Protein AF-A0A428NHK9-F1 (afdb_monomer_lite)

Organism: NCBI:txid1325734

Radius of gyration: 35.66 Å; chains: 1; bounding box: 85×85×44 Å

InterPro domains:
  IPR036869 Chaperone J-domain superfamily [G3DSA:1.10.287.110] (62-149)
  IPR036869 Chaperone J-domain superfamily [SSF46565] (98-146)

Sequence (149 aa):
MPTTPANSQVTSKNTADANSEVSQRPGGLATPEATPAVEDGRIAADKERAAAAMRQLLETSSSKSAETKGQVTDAVDSNANDEIDVEIKRIMHCFDSSYAEILGVNPNSPEKEVVAAWRHLGCMLHPKFVKYPNVEAAFKKLRTAARKM

pLDDT: mean 70.55, std 22.93, range [36.06, 97.31]

Secondary structure (DSSP, 8-state):
---------------------------------------SSHHHHHHHHHHHHHHHHHHHHTTS--------TTTTHHHHHHHHHHHHHHHHHS-TT-HHHHHTS-TT--HHHHHHHHHHHHHHT-TTT---TTHHHHHHHHHHHTTT-

Structure (mmCIF, N/CA/C/O backbone):
data_AF-A0A428NHK9-F1
#
_entry.id   AF-A0A428NHK9-F1
#
loop_
_atom_site.group_PDB
_atom_site.id
_atom_site.type_symbol
_atom_site.label_atom_id
_atom_site.label_alt_id
_atom_site.label_comp_id
_atom_site.label_asym_id
_atom_site.label_entity_id
_atom_site.label_seq_id
_atom_site.pdbx_PDB_ins_code
_atom_site.Cartn_x
_atom_site.Cartn_y
_atom_site.Cartn_z
_atom_site.occupancy
_atom_site.B_iso_or_equiv
_atom_site.auth_seq_id
_atom_site.auth_comp_id
_atom_site.auth_asym_id
_atom_site.auth_atom_id
_atom_site.pdbx_PDB_model_num
ATOM 1 N N . MET A 1 1 ? -24.655 -46.102 -24.125 1.00 43.69 1 MET A N 1
ATOM 2 C CA . MET A 1 1 ? -23.913 -47.379 -24.175 1.00 43.69 1 MET A CA 1
ATOM 3 C C . MET A 1 1 ? -22.535 -47.134 -23.564 1.00 43.69 1 MET A C 1
ATOM 5 O O . MET A 1 1 ? -21.736 -46.480 -24.222 1.00 43.69 1 MET A O 1
ATOM 9 N N . PRO A 1 2 ? -22.287 -47.504 -22.295 1.00 46.34 2 PRO A N 1
ATOM 10 C CA . PRO A 1 2 ? -20.982 -47.364 -21.654 1.00 46.34 2 PRO A CA 1
ATOM 11 C C . PRO A 1 2 ? -20.189 -48.678 -21.730 1.00 46.34 2 PRO A C 1
ATOM 13 O O . PRO A 1 2 ? -20.731 -49.741 -21.441 1.00 46.34 2 PRO A O 1
ATOM 16 N N . THR A 1 3 ? -18.899 -48.601 -22.048 1.00 48.91 3 THR A N 1
ATOM 17 C CA . THR A 1 3 ? -17.943 -49.698 -21.832 1.00 48.91 3 THR A CA 1
ATOM 18 C C . THR A 1 3 ? -16.627 -49.124 -21.327 1.00 48.91 3 THR A C 1
ATOM 20 O O . THR A 1 3 ? -15.849 -48.551 -22.086 1.00 48.91 3 THR A O 1
ATOM 23 N N . THR A 1 4 ? -16.399 -49.278 -20.024 1.00 47.69 4 THR A N 1
ATOM 24 C CA . THR A 1 4 ? -15.065 -49.431 -19.422 1.00 47.69 4 THR A CA 1
ATOM 25 C C . THR A 1 4 ? -14.522 -50.816 -19.811 1.00 47.69 4 THR A C 1
ATOM 27 O O . THR A 1 4 ? -15.318 -51.722 -20.072 1.00 47.69 4 THR A O 1
ATOM 30 N N . PRO A 1 5 ? -13.195 -51.018 -19.830 1.00 50.69 5 PRO A N 1
ATOM 31 C CA . PRO A 1 5 ? -12.609 -51.735 -18.696 1.00 50.69 5 PRO A CA 1
ATOM 32 C C . PRO A 1 5 ? -11.230 -51.214 -18.254 1.00 50.69 5 PRO A C 1
ATOM 34 O O . PRO A 1 5 ? -10.460 -50.639 -19.019 1.00 50.69 5 PRO A O 1
ATOM 37 N N . ALA A 1 6 ? -10.956 -51.449 -16.971 1.00 46.00 6 ALA A N 1
ATOM 38 C CA . ALA A 1 6 ? -9.671 -51.319 -16.299 1.00 46.00 6 ALA A CA 1
ATOM 39 C C . ALA A 1 6 ? -8.720 -52.467 -16.676 1.00 46.00 6 ALA A C 1
ATOM 41 O O . ALA A 1 6 ? -9.201 -53.554 -16.985 1.00 46.00 6 ALA A O 1
ATOM 42 N N . ASN A 1 7 ? -7.403 -52.282 -16.521 1.00 43.28 7 ASN A N 1
ATOM 43 C CA . ASN A 1 7 ? -6.567 -53.321 -15.911 1.00 43.28 7 ASN A CA 1
ATOM 44 C C . ASN A 1 7 ? -5.214 -52.771 -15.430 1.00 43.28 7 ASN A C 1
ATOM 46 O O . ASN A 1 7 ? -4.458 -52.171 -16.192 1.00 43.28 7 ASN A O 1
ATOM 50 N N . SER A 1 8 ? -4.927 -53.031 -14.161 1.00 49.47 8 SER A N 1
ATOM 51 C CA . SER A 1 8 ? -3.676 -52.769 -13.456 1.00 49.47 8 SER A CA 1
ATOM 52 C C . SER A 1 8 ? -2.780 -54.005 -13.532 1.00 49.47 8 SER A C 1
ATOM 54 O O . SER A 1 8 ? -3.281 -55.101 -13.306 1.00 49.47 8 SER A O 1
ATOM 56 N N . GLN A 1 9 ? -1.463 -53.859 -13.712 1.00 42.56 9 GLN A N 1
ATOM 57 C CA . GLN A 1 9 ? -0.509 -54.886 -13.271 1.00 42.56 9 GLN A CA 1
ATOM 58 C C . GLN A 1 9 ? 0.775 -54.273 -12.700 1.00 42.56 9 GLN A C 1
ATOM 60 O O . GLN A 1 9 ? 1.506 -53.540 -13.359 1.00 42.56 9 GLN A O 1
ATOM 65 N N . VAL A 1 10 ? 1.010 -54.626 -11.437 1.00 44.16 10 VAL A N 1
ATOM 66 C CA . VAL A 1 10 ? 2.263 -54.569 -10.681 1.00 44.16 10 VAL A CA 1
ATOM 67 C C . VAL A 1 10 ? 3.010 -55.874 -10.950 1.00 44.16 10 VAL A C 1
ATOM 69 O O . VAL A 1 10 ? 2.363 -56.912 -10.908 1.00 44.16 10 VAL A O 1
ATOM 72 N N . THR A 1 11 ? 4.339 -55.855 -11.102 1.00 40.56 11 THR A N 1
ATOM 73 C CA . THR A 1 11 ? 5.193 -56.912 -10.518 1.00 40.56 11 THR A CA 1
ATOM 74 C C . THR A 1 11 ? 6.658 -56.491 -10.450 1.00 40.56 11 THR A C 1
ATOM 76 O O . THR A 1 11 ? 7.317 -56.275 -11.464 1.00 40.56 11 THR A O 1
ATOM 79 N N . SER A 1 12 ? 7.152 -56.422 -9.216 1.00 44.28 12 SER A N 1
ATOM 80 C CA . SER A 1 12 ? 8.556 -56.379 -8.814 1.00 44.28 12 SER A CA 1
ATOM 81 C C . SER A 1 12 ? 9.271 -57.693 -9.142 1.00 44.28 12 SER A C 1
ATOM 83 O O . SER A 1 12 ? 8.667 -58.762 -9.039 1.00 44.28 12 SER A O 1
ATOM 85 N N . LYS A 1 13 ? 10.579 -57.648 -9.422 1.00 42.81 13 LYS A N 1
ATOM 86 C CA . LYS A 1 13 ? 11.435 -58.842 -9.368 1.00 42.81 13 LYS A CA 1
ATOM 87 C C . LYS A 1 13 ? 12.815 -58.500 -8.797 1.00 42.81 13 LYS A C 1
ATOM 89 O O . LYS A 1 13 ? 13.697 -58.038 -9.509 1.00 42.81 13 LYS A O 1
ATOM 94 N N . ASN A 1 14 ? 12.964 -58.733 -7.492 1.00 44.19 14 ASN A N 1
ATOM 95 C CA . ASN A 1 14 ? 14.251 -58.973 -6.842 1.00 44.19 14 ASN A CA 1
ATOM 96 C C . ASN A 1 14 ? 14.630 -60.439 -7.070 1.00 44.19 14 ASN A C 1
ATOM 98 O O . ASN A 1 14 ? 13.798 -61.326 -6.873 1.00 44.19 14 ASN A O 1
ATOM 102 N N . THR A 1 15 ? 15.885 -60.711 -7.414 1.00 41.66 15 THR A N 1
ATOM 103 C CA . THR A 1 15 ? 16.496 -62.028 -7.196 1.00 41.66 15 THR A CA 1
ATOM 104 C C . THR A 1 15 ? 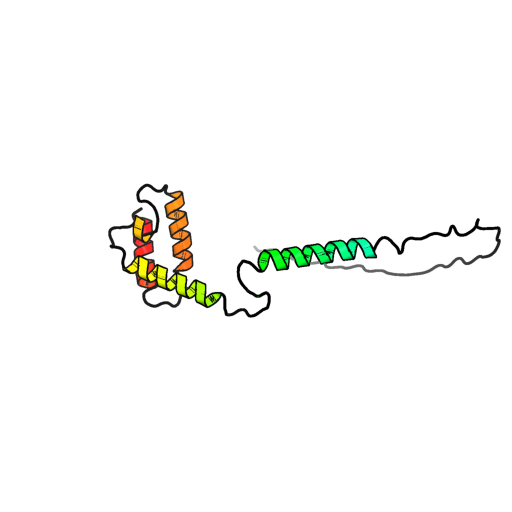17.983 -61.820 -6.926 1.00 41.66 15 THR A C 1
ATOM 106 O O . THR A 1 15 ? 18.727 -61.392 -7.803 1.00 41.66 15 THR A O 1
ATOM 109 N N . ALA A 1 16 ? 18.374 -62.071 -5.680 1.00 44.66 16 ALA A N 1
ATOM 110 C CA . ALA A 1 16 ? 19.738 -62.379 -5.285 1.00 44.66 16 ALA A CA 1
ATOM 111 C C . ALA A 1 16 ? 19.902 -63.900 -5.362 1.00 44.66 16 ALA A C 1
ATOM 113 O O . ALA A 1 16 ? 18.974 -64.599 -4.965 1.00 44.66 16 ALA A O 1
ATOM 114 N N . ASP A 1 17 ? 21.052 -64.391 -5.822 1.00 40.28 17 ASP A N 1
ATOM 115 C CA . ASP A 1 17 ? 21.621 -65.641 -5.314 1.00 40.28 17 ASP A CA 1
ATOM 116 C C . ASP A 1 17 ? 23.119 -65.737 -5.626 1.00 40.28 17 ASP A C 1
ATOM 118 O O . ASP A 1 17 ? 23.634 -65.093 -6.542 1.00 40.28 17 ASP A O 1
ATOM 122 N N . ALA A 1 18 ? 23.809 -66.485 -4.776 1.00 42.62 18 ALA A N 1
ATOM 123 C CA . ALA A 1 18 ? 25.243 -66.450 -4.553 1.00 42.62 18 ALA A CA 1
ATOM 124 C C . ALA A 1 18 ? 25.997 -67.647 -5.164 1.00 42.62 18 ALA A C 1
ATOM 126 O O . ALA A 1 18 ? 25.419 -68.681 -5.480 1.00 42.62 18 ALA A O 1
ATOM 127 N N . ASN A 1 19 ? 27.329 -67.504 -5.136 1.00 36.06 19 ASN A N 1
ATOM 128 C CA . ASN A 1 19 ? 28.343 -68.549 -4.932 1.00 36.06 19 ASN A CA 1
ATOM 129 C C . ASN A 1 19 ? 28.937 -69.268 -6.161 1.00 36.06 19 ASN A C 1
ATOM 131 O O . ASN A 1 19 ? 28.254 -70.009 -6.861 1.00 36.06 19 ASN A O 1
ATOM 135 N N . SER A 1 20 ? 30.261 -69.139 -6.330 1.00 37.88 20 SER A N 1
ATOM 136 C CA . SER A 1 20 ? 31.192 -70.281 -6.431 1.00 37.88 20 SER A CA 1
ATOM 137 C C . SER A 1 20 ? 32.647 -69.812 -6.271 1.00 37.88 20 SER A C 1
ATOM 139 O O . SER A 1 20 ? 33.206 -69.149 -7.143 1.00 37.88 20 SER A O 1
ATOM 141 N N . GLU A 1 21 ? 33.241 -70.170 -5.131 1.00 41.16 21 GLU A N 1
ATOM 142 C CA . GLU A 1 21 ? 34.681 -70.194 -4.844 1.00 41.16 21 GLU A CA 1
ATOM 143 C C . GLU A 1 21 ? 35.478 -71.017 -5.873 1.00 41.16 21 GLU A C 1
ATOM 145 O O . GLU A 1 21 ? 35.110 -72.145 -6.194 1.00 41.16 21 GLU A O 1
ATOM 150 N N . VAL A 1 22 ? 36.654 -70.518 -6.272 1.00 38.00 22 VAL A N 1
ATOM 151 C CA . VAL A 1 22 ? 37.801 -71.363 -6.643 1.00 38.00 22 VAL A CA 1
ATOM 152 C C . VAL A 1 22 ? 39.025 -70.873 -5.871 1.00 38.00 22 VAL A C 1
ATOM 154 O O . VAL A 1 22 ? 39.522 -69.763 -6.051 1.00 38.00 22 VAL A O 1
ATOM 157 N N . SER A 1 23 ? 39.466 -71.735 -4.961 1.00 48.28 23 SER A N 1
ATOM 158 C CA . SER A 1 23 ? 40.655 -71.623 -4.127 1.00 48.28 23 SER A CA 1
ATOM 159 C C . SER A 1 23 ? 41.785 -72.419 -4.765 1.00 48.28 23 SER A C 1
ATOM 161 O O . SER A 1 23 ? 41.646 -73.633 -4.871 1.00 48.28 23 SER A O 1
ATOM 163 N N . GLN A 1 24 ? 42.899 -71.773 -5.130 1.00 47.41 24 GLN A N 1
ATOM 164 C CA . GLN A 1 24 ? 44.231 -72.396 -5.196 1.00 47.41 24 GLN A CA 1
ATOM 165 C C . GLN A 1 24 ? 45.325 -71.339 -4.921 1.00 47.41 24 GLN A C 1
ATOM 167 O O . GLN A 1 24 ? 45.570 -70.441 -5.720 1.00 47.41 24 GLN A O 1
ATOM 172 N N . ARG A 1 25 ? 45.995 -71.451 -3.768 1.00 49.50 25 ARG A N 1
ATOM 173 C CA . ARG A 1 25 ? 47.387 -70.990 -3.528 1.00 49.50 25 ARG A CA 1
ATOM 174 C C . ARG A 1 25 ? 48.297 -72.245 -3.606 1.00 49.50 25 ARG A C 1
ATOM 176 O O . ARG A 1 25 ? 47.716 -73.331 -3.616 1.00 49.50 25 ARG A O 1
ATOM 183 N N . PRO A 1 26 ? 49.650 -72.214 -3.532 1.00 52.53 26 PRO A N 1
ATOM 184 C CA . PRO A 1 26 ? 50.617 -71.106 -3.472 1.00 52.53 26 PRO A CA 1
ATOM 185 C C . PRO A 1 26 ? 51.821 -71.273 -4.446 1.00 52.53 26 PRO A C 1
ATOM 187 O O . PRO A 1 26 ? 52.158 -72.372 -4.873 1.00 52.53 26 PRO A O 1
ATOM 190 N N . GLY A 1 27 ? 52.550 -70.195 -4.739 1.00 44.72 27 GLY A N 1
ATOM 191 C CA . GLY A 1 27 ? 53.828 -70.258 -5.463 1.00 44.72 27 GLY A CA 1
ATOM 192 C C . GLY A 1 27 ? 54.475 -68.880 -5.519 1.00 44.72 27 GLY A C 1
ATOM 193 O O . GLY A 1 27 ? 54.127 -68.071 -6.369 1.00 44.72 27 GLY A O 1
ATOM 194 N N . GLY A 1 28 ? 55.323 -68.569 -4.537 1.00 50.38 28 GLY A N 1
ATOM 195 C CA . GLY A 1 28 ? 55.909 -67.240 -4.360 1.00 50.38 28 GLY A CA 1
ATOM 196 C C . GLY A 1 28 ? 57.157 -66.988 -5.204 1.00 50.38 28 GLY A C 1
ATOM 197 O O . GLY A 1 28 ? 57.903 -67.917 -5.489 1.00 50.38 28 GLY A O 1
ATOM 198 N N . LEU A 1 29 ? 57.410 -65.710 -5.506 1.00 48.34 29 LEU A N 1
ATOM 199 C CA . LEU A 1 29 ? 58.745 -65.104 -5.542 1.00 48.34 29 LEU A CA 1
ATOM 200 C C . LEU A 1 29 ? 58.637 -63.566 -5.503 1.00 48.34 29 LEU A C 1
ATOM 202 O O . LEU A 1 29 ? 58.000 -62.951 -6.349 1.00 48.34 29 LEU A O 1
ATOM 206 N N . ALA A 1 30 ? 59.247 -63.014 -4.448 1.00 50.66 30 ALA A N 1
ATOM 207 C CA . ALA A 1 30 ? 59.711 -61.647 -4.194 1.00 50.66 30 ALA A CA 1
ATOM 208 C C . ALA A 1 30 ? 58.930 -60.466 -4.807 1.00 50.66 30 ALA A C 1
ATOM 210 O O . ALA A 1 30 ? 59.254 -59.964 -5.880 1.00 50.66 30 ALA A O 1
ATOM 211 N N . THR A 1 31 ? 57.995 -59.911 -4.031 1.00 55.81 31 THR A N 1
ATOM 212 C CA . THR A 1 31 ? 57.685 -58.476 -4.108 1.00 55.81 31 THR A CA 1
ATOM 213 C C . THR A 1 31 ? 58.970 -57.679 -3.855 1.00 55.81 31 THR A C 1
ATOM 215 O O . THR A 1 31 ? 59.572 -57.886 -2.795 1.00 55.81 31 THR A O 1
ATOM 218 N N . PRO A 1 32 ? 59.409 -56.781 -4.756 1.00 52.88 32 PRO A N 1
ATOM 219 C CA . PRO A 1 32 ? 60.399 -55.791 -4.376 1.00 52.88 32 PRO A CA 1
ATOM 220 C C . PRO A 1 32 ? 59.822 -54.933 -3.243 1.00 52.88 32 PRO A C 1
ATOM 222 O O . PRO A 1 32 ? 58.692 -54.454 -3.311 1.00 52.88 32 PRO A O 1
ATOM 225 N N . GLU A 1 33 ? 60.614 -54.885 -2.180 1.00 50.47 33 GLU A N 1
ATOM 226 C CA . GLU A 1 33 ? 60.650 -53.989 -1.027 1.00 50.47 33 GLU A CA 1
ATOM 227 C C . GLU A 1 33 ? 59.590 -52.873 -0.961 1.00 50.47 33 GLU A C 1
ATOM 229 O O . GLU A 1 33 ? 59.473 -52.021 -1.843 1.00 50.47 33 GLU A O 1
ATOM 234 N N . ALA A 1 34 ? 58.851 -52.852 0.152 1.00 56.00 34 ALA A N 1
ATOM 235 C CA . ALA A 1 34 ? 57.958 -51.766 0.522 1.00 56.00 34 ALA A CA 1
ATOM 236 C C . ALA A 1 34 ? 58.723 -50.436 0.536 1.00 56.00 34 ALA A C 1
ATOM 238 O O . ALA A 1 34 ? 59.621 -50.244 1.351 1.00 56.00 34 ALA A O 1
ATOM 239 N N . THR A 1 35 ? 58.352 -49.516 -0.352 1.00 58.94 35 THR A N 1
ATOM 240 C CA . THR A 1 35 ? 58.907 -48.162 -0.372 1.00 58.94 35 THR A CA 1
ATOM 241 C C . THR A 1 35 ? 58.451 -47.408 0.885 1.00 58.94 35 THR A C 1
ATOM 243 O O . THR A 1 35 ? 57.244 -47.229 1.071 1.00 58.94 35 THR A O 1
ATOM 246 N N . PRO A 1 36 ? 59.365 -46.954 1.761 1.00 58.00 36 PRO A N 1
ATOM 247 C CA . PRO A 1 36 ? 59.018 -46.106 2.890 1.00 58.00 36 PRO A CA 1
ATOM 248 C C . PRO A 1 36 ? 59.066 -44.631 2.465 1.00 58.00 36 PRO A C 1
ATOM 250 O O . PRO A 1 36 ? 60.070 -44.216 1.893 1.00 58.00 36 PRO A O 1
ATOM 253 N N . ALA A 1 37 ? 58.028 -43.838 2.774 1.00 48.75 37 ALA A N 1
ATOM 254 C CA . ALA A 1 37 ? 58.170 -42.504 3.388 1.00 48.75 37 ALA A CA 1
ATOM 255 C C . ALA A 1 37 ? 56.875 -41.661 3.398 1.00 48.75 37 ALA A C 1
ATOM 257 O O . ALA A 1 37 ? 56.347 -41.294 2.358 1.00 48.75 37 ALA A O 1
ATOM 258 N N . VAL A 1 38 ? 56.499 -41.265 4.622 1.00 58.38 38 VAL A N 1
ATOM 259 C CA . VAL A 1 38 ? 56.168 -39.890 5.051 1.00 58.38 38 VAL A CA 1
ATOM 260 C C . VAL A 1 38 ? 55.001 -39.182 4.360 1.00 58.38 38 VAL A C 1
ATOM 262 O O . VAL A 1 38 ? 55.198 -38.473 3.383 1.00 58.38 38 VAL A O 1
ATOM 265 N N . GLU A 1 39 ? 53.821 -39.185 4.992 1.00 51.88 39 GLU A N 1
ATOM 266 C CA . GLU A 1 39 ? 52.803 -38.173 4.668 1.00 51.88 39 GLU A CA 1
ATOM 267 C C . GLU A 1 39 ? 51.920 -37.725 5.855 1.00 51.88 39 GLU A C 1
ATOM 269 O O . GLU A 1 39 ? 50.778 -37.327 5.670 1.00 51.88 39 GLU A O 1
ATOM 274 N N . ASP A 1 40 ? 52.454 -37.708 7.083 1.00 54.66 40 ASP A N 1
ATOM 275 C CA . ASP A 1 40 ? 51.749 -37.170 8.274 1.00 54.66 40 ASP A CA 1
ATOM 276 C C . ASP A 1 40 ? 52.138 -35.710 8.618 1.00 54.66 40 ASP A C 1
ATOM 278 O O . ASP A 1 40 ? 51.731 -35.148 9.629 1.00 54.66 40 ASP A O 1
ATOM 282 N N . GLY A 1 41 ? 52.949 -35.051 7.780 1.00 53.91 41 GLY A N 1
ATOM 283 C CA . GLY A 1 41 ? 53.459 -33.696 8.051 1.00 53.91 41 GLY A CA 1
ATOM 284 C C . GLY A 1 41 ? 52.626 -32.545 7.472 1.00 53.91 41 GLY A C 1
ATOM 285 O O . GLY A 1 41 ? 52.744 -31.409 7.926 1.00 53.91 41 GLY A O 1
ATOM 286 N N . ARG A 1 42 ? 51.784 -32.796 6.458 1.00 45.12 42 ARG A N 1
ATOM 287 C CA . ARG A 1 42 ? 51.093 -31.718 5.712 1.00 45.12 42 ARG A CA 1
ATOM 288 C C . ARG A 1 42 ? 49.755 -31.291 6.324 1.00 45.12 42 ARG A C 1
ATOM 290 O O . ARG A 1 42 ? 49.284 -30.198 6.034 1.00 45.12 42 ARG A O 1
ATOM 297 N N . ILE A 1 43 ? 49.162 -32.115 7.188 1.00 52.06 43 ILE A N 1
ATOM 298 C CA . ILE A 1 43 ? 47.801 -31.909 7.714 1.00 52.06 43 ILE A CA 1
ATOM 299 C C . ILE A 1 43 ? 47.784 -30.892 8.875 1.00 52.06 43 ILE A C 1
ATOM 301 O O . ILE A 1 43 ? 46.801 -30.175 9.063 1.00 52.06 43 ILE A O 1
ATOM 305 N N . ALA A 1 44 ? 48.880 -30.769 9.634 1.00 53.41 44 ALA A N 1
ATOM 306 C CA . ALA A 1 44 ? 48.952 -29.870 10.789 1.00 53.41 44 ALA A CA 1
ATOM 307 C C . ALA A 1 44 ? 49.074 -28.382 10.401 1.00 53.41 44 ALA A C 1
ATOM 309 O O . ALA A 1 44 ? 48.400 -27.537 10.989 1.00 53.41 44 ALA A O 1
ATOM 310 N N . ALA A 1 45 ? 49.876 -28.063 9.379 1.00 50.19 45 ALA A N 1
ATOM 311 C CA . ALA A 1 45 ? 50.149 -26.677 8.987 1.00 50.19 45 ALA A CA 1
ATOM 312 C C . ALA A 1 45 ? 48.933 -25.969 8.352 1.00 50.19 45 ALA A C 1
ATOM 314 O O . ALA A 1 45 ? 48.751 -24.764 8.530 1.00 50.19 45 ALA A O 1
ATOM 315 N N . ASP A 1 46 ? 48.069 -26.701 7.642 1.00 54.97 46 ASP A N 1
ATOM 316 C CA . ASP A 1 46 ? 46.870 -26.118 7.020 1.00 54.97 46 ASP A CA 1
ATOM 317 C C . ASP A 1 46 ? 45.743 -25.880 8.045 1.00 54.97 46 ASP A C 1
ATOM 319 O O . ASP A 1 46 ? 45.042 -24.865 8.002 1.00 54.97 46 ASP A O 1
ATOM 323 N N . LYS A 1 47 ? 45.651 -26.746 9.066 1.00 57.25 47 LYS A N 1
ATOM 324 C CA . LYS A 1 47 ? 44.737 -26.563 10.203 1.00 57.25 47 LYS A CA 1
ATOM 325 C C . LYS A 1 47 ? 45.071 -25.307 11.014 1.00 57.25 47 LYS A C 1
ATOM 327 O O . LYS A 1 47 ? 44.162 -24.608 11.463 1.00 57.25 47 LYS A O 1
ATOM 332 N N . GLU A 1 48 ? 46.356 -24.993 11.174 1.00 58.44 48 GLU A N 1
ATOM 333 C CA . GLU A 1 48 ? 46.795 -23.774 11.861 1.00 58.44 48 GLU A CA 1
ATOM 334 C C . GLU A 1 48 ? 46.442 -22.507 11.064 1.00 58.44 48 GLU A C 1
ATOM 336 O O . GLU A 1 48 ? 45.944 -21.530 11.633 1.00 58.44 48 GLU A O 1
ATOM 341 N N . ARG A 1 49 ? 46.575 -22.545 9.730 1.00 57.41 49 ARG A N 1
ATOM 342 C CA . ARG A 1 49 ? 46.172 -21.430 8.856 1.00 57.41 49 ARG A CA 1
ATOM 343 C C . ARG A 1 49 ? 44.665 -21.150 8.924 1.00 57.41 49 ARG A C 1
ATOM 345 O O . ARG A 1 49 ? 44.269 -19.985 8.983 1.00 57.41 49 ARG A O 1
ATOM 352 N N . ALA A 1 50 ? 43.824 -22.184 8.973 1.00 59.38 50 ALA A N 1
ATOM 353 C CA . ALA A 1 50 ? 42.374 -22.019 9.110 1.00 59.38 50 ALA A CA 1
ATOM 354 C C . ALA A 1 50 ? 41.966 -21.421 10.474 1.00 59.38 50 ALA A C 1
ATOM 356 O O . ALA A 1 50 ? 41.060 -20.586 10.544 1.00 59.38 50 ALA A O 1
ATOM 357 N N . ALA A 1 51 ? 42.662 -21.784 11.558 1.00 58.78 51 ALA A N 1
ATOM 358 C CA . ALA A 1 51 ? 42.387 -21.251 12.895 1.00 58.78 51 ALA A CA 1
ATOM 359 C C . ALA A 1 51 ? 42.735 -19.754 13.027 1.00 58.78 51 ALA A C 1
ATOM 361 O O . ALA A 1 51 ? 41.995 -18.998 13.664 1.00 58.78 51 ALA A O 1
ATOM 362 N N . ALA A 1 52 ? 43.821 -19.298 12.392 1.00 57.47 52 ALA A N 1
ATOM 363 C CA . ALA A 1 52 ? 44.207 -17.885 12.389 1.00 57.47 52 ALA A CA 1
ATOM 364 C C . ALA A 1 52 ? 43.216 -17.001 11.606 1.00 57.47 52 ALA A C 1
ATOM 366 O O . ALA A 1 52 ? 42.902 -15.890 12.042 1.00 57.47 52 ALA A O 1
ATOM 367 N N . ALA A 1 53 ? 42.654 -17.508 10.502 1.00 58.38 53 ALA A N 1
ATOM 368 C CA . ALA A 1 53 ? 41.641 -16.792 9.725 1.00 58.38 53 ALA A CA 1
ATOM 369 C C . ALA A 1 53 ? 40.332 -16.578 10.514 1.00 58.38 53 ALA A C 1
ATOM 371 O O . ALA A 1 53 ? 39.752 -15.493 10.462 1.00 58.38 53 ALA A O 1
ATOM 372 N N . MET A 1 54 ? 39.892 -17.562 11.313 1.00 59.59 54 MET A N 1
ATOM 373 C CA . MET A 1 54 ? 38.707 -17.390 12.171 1.00 59.59 54 MET A CA 1
ATOM 374 C C . MET A 1 54 ? 38.927 -16.356 13.282 1.00 59.59 54 MET A C 1
ATOM 376 O O . MET A 1 54 ? 37.998 -15.624 13.622 1.00 59.59 54 MET A O 1
ATOM 380 N N . ARG A 1 55 ? 40.147 -16.246 13.825 1.00 60.94 55 ARG A N 1
ATOM 381 C CA . ARG A 1 55 ? 40.471 -15.216 14.826 1.00 60.94 55 ARG A CA 1
ATOM 382 C C . ARG A 1 55 ? 40.478 -13.809 14.235 1.00 60.94 55 ARG A C 1
ATOM 384 O O . ARG A 1 55 ? 39.925 -12.911 14.856 1.00 60.94 55 ARG A O 1
ATOM 391 N N . GLN A 1 56 ? 41.010 -13.619 13.025 1.00 59.97 56 GLN A N 1
ATOM 392 C CA . GLN A 1 56 ? 40.943 -12.312 12.361 1.00 59.97 56 GLN A CA 1
ATOM 393 C C . GLN A 1 56 ? 39.510 -11.897 12.015 1.00 59.97 56 GLN A C 1
ATOM 395 O O . GLN A 1 56 ? 39.192 -10.715 12.120 1.00 59.97 56 GLN A O 1
ATOM 400 N N . LEU A 1 57 ? 38.621 -12.838 11.674 1.00 55.66 57 LEU A N 1
ATOM 401 C CA . LEU A 1 57 ? 37.199 -12.533 11.485 1.00 55.66 57 LEU A CA 1
ATOM 402 C C . LEU A 1 57 ? 36.535 -12.102 12.803 1.00 55.66 57 LEU A C 1
ATOM 404 O O . LEU A 1 57 ? 35.721 -11.183 12.809 1.00 55.66 57 LEU A O 1
ATOM 408 N N . LEU A 1 58 ? 36.914 -12.717 13.927 1.00 53.88 58 LEU A N 1
ATOM 409 C CA . LEU A 1 58 ? 36.398 -12.350 15.246 1.00 53.88 58 LEU A CA 1
ATOM 410 C C . LEU A 1 58 ? 36.931 -10.984 15.714 1.00 53.88 58 LEU A C 1
ATOM 412 O O . LEU A 1 58 ? 36.173 -10.191 16.260 1.00 53.88 58 LEU A O 1
ATOM 416 N N . GLU A 1 59 ? 38.197 -10.666 15.437 1.00 53.53 59 GLU A N 1
ATOM 417 C CA . GLU A 1 59 ? 38.830 -9.410 15.865 1.00 53.53 59 GLU A CA 1
ATOM 418 C C . GLU A 1 59 ? 38.448 -8.214 14.975 1.00 53.53 59 GLU A C 1
ATOM 420 O O . GLU A 1 59 ? 38.222 -7.117 15.480 1.00 53.53 59 GLU A O 1
ATOM 425 N N . THR A 1 60 ? 38.248 -8.430 13.667 1.00 49.41 60 THR A N 1
ATOM 426 C CA . THR A 1 60 ? 37.680 -7.404 12.765 1.00 49.41 60 THR A CA 1
ATOM 427 C C . THR A 1 60 ? 36.184 -7.172 12.996 1.00 49.41 60 THR A C 1
ATOM 429 O O . THR A 1 60 ? 35.697 -6.069 12.753 1.00 49.41 60 THR A O 1
ATOM 432 N N . SER A 1 61 ? 35.466 -8.155 13.551 1.00 49.12 61 SER A N 1
ATOM 433 C CA . SER A 1 61 ? 34.076 -7.991 14.009 1.00 49.12 61 SER A CA 1
ATOM 434 C C . SER A 1 61 ? 33.981 -7.407 15.429 1.00 49.12 61 SER A C 1
ATOM 436 O O . SER A 1 61 ? 32.981 -6.785 15.779 1.00 49.12 61 SER A O 1
ATOM 438 N N . SER A 1 62 ? 35.046 -7.501 16.236 1.00 47.56 62 SER A N 1
ATOM 439 C CA . SER A 1 62 ? 35.106 -6.967 17.609 1.00 47.56 62 SER A CA 1
ATOM 440 C C . SER A 1 62 ? 35.217 -5.434 17.684 1.00 47.56 62 SER A C 1
ATOM 442 O O . SER A 1 62 ? 35.334 -4.875 18.773 1.00 47.56 62 SER A O 1
ATOM 444 N N . SER A 1 63 ? 35.142 -4.739 16.545 1.00 48.22 63 SER A N 1
ATOM 445 C CA . SER A 1 63 ? 34.898 -3.295 16.468 1.00 48.22 63 SER A CA 1
ATOM 446 C C . SER A 1 63 ? 33.652 -2.948 15.645 1.00 48.22 63 SER A C 1
ATOM 448 O O . SER A 1 63 ? 33.580 -1.852 15.102 1.00 48.22 63 SER A O 1
ATOM 450 N N . LYS A 1 64 ? 32.644 -3.830 15.541 1.00 48.75 64 LYS A N 1
ATOM 451 C CA . LYS A 1 64 ? 31.258 -3.396 15.296 1.00 48.75 64 LYS A CA 1
ATOM 452 C C . LYS A 1 64 ? 30.232 -4.481 15.642 1.00 48.75 64 LYS A C 1
ATOM 454 O O . LYS A 1 64 ? 29.899 -5.321 14.821 1.00 48.75 64 LYS A O 1
ATOM 459 N N . SER A 1 65 ? 29.648 -4.300 16.825 1.00 38.06 65 SER A N 1
ATOM 460 C CA . SER A 1 65 ? 28.397 -4.886 17.321 1.00 38.06 65 SER A CA 1
ATOM 461 C C . SER A 1 65 ? 28.374 -6.379 17.654 1.00 38.06 65 SER A C 1
ATOM 463 O O . SER A 1 65 ? 28.916 -7.231 16.963 1.00 38.06 65 SER A O 1
ATOM 465 N N . ALA A 1 66 ? 27.736 -6.638 18.789 1.00 42.41 66 ALA A N 1
ATOM 466 C CA . ALA A 1 66 ? 27.637 -7.901 19.490 1.00 42.41 66 ALA A CA 1
ATOM 467 C C . ALA A 1 66 ? 26.808 -8.963 18.738 1.00 42.41 66 ALA A C 1
ATOM 469 O O . ALA A 1 66 ? 25.968 -8.613 17.918 1.00 42.41 66 ALA A O 1
ATOM 470 N N . GLU A 1 67 ? 27.093 -10.234 19.070 1.00 40.44 67 GLU A N 1
ATOM 471 C CA . GLU A 1 67 ? 26.171 -11.360 19.361 1.00 40.44 67 GLU A CA 1
ATOM 472 C C . GLU A 1 67 ? 24.859 -11.490 18.543 1.00 40.44 67 GLU A C 1
ATOM 474 O O . GLU A 1 67 ? 24.115 -10.542 18.374 1.00 40.44 67 GLU A O 1
ATOM 479 N N . THR A 1 68 ? 24.394 -12.653 18.070 1.00 41.59 68 THR A N 1
ATOM 480 C CA . THR A 1 68 ? 24.525 -14.036 18.557 1.00 41.59 68 THR A CA 1
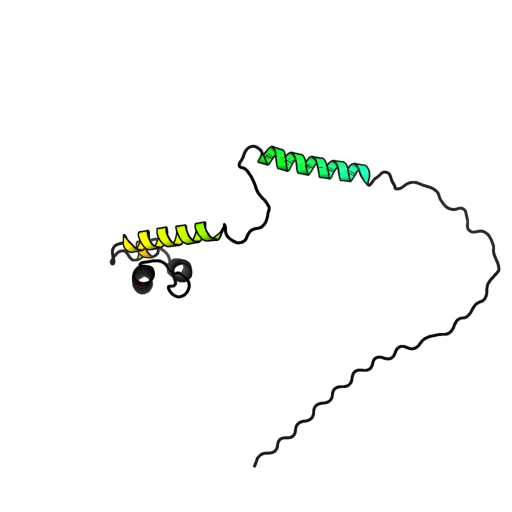ATOM 481 C C . THR A 1 68 ? 24.010 -14.997 17.466 1.00 41.59 68 THR A C 1
ATOM 483 O O . THR A 1 68 ? 23.026 -14.715 16.784 1.00 41.59 68 THR A O 1
ATOM 486 N N . LYS A 1 69 ? 24.617 -16.185 17.336 1.00 56.88 69 LYS A N 1
ATOM 487 C CA . LYS A 1 69 ? 24.030 -17.344 16.640 1.00 56.88 69 LYS A CA 1
ATOM 488 C C . LYS A 1 69 ? 23.449 -18.282 17.697 1.00 56.88 69 LYS A C 1
ATOM 490 O O . LYS A 1 69 ? 24.217 -18.838 18.474 1.00 56.88 69 LYS A O 1
ATOM 495 N N . GLY A 1 70 ? 22.133 -18.502 17.689 1.00 42.06 70 GLY A N 1
ATOM 496 C CA . GLY A 1 70 ? 21.507 -19.548 18.506 1.00 42.06 70 GLY A CA 1
ATOM 497 C C . GLY A 1 70 ? 20.007 -19.372 18.753 1.00 42.06 70 GLY A C 1
ATOM 498 O O . GLY A 1 70 ? 19.622 -18.817 19.766 1.00 42.06 70 GLY A O 1
ATOM 499 N N . GLN A 1 71 ? 19.190 -19.890 17.831 1.00 48.41 71 GLN A N 1
ATOM 500 C CA . GLN A 1 71 ? 17.953 -20.638 18.110 1.00 48.41 71 GLN A CA 1
ATOM 501 C C . GLN A 1 71 ? 17.005 -20.103 19.210 1.00 48.41 71 GLN A C 1
ATOM 503 O O . GLN A 1 71 ? 17.087 -20.585 20.327 1.00 48.41 71 GLN A O 1
ATOM 508 N N . VAL A 1 72 ? 16.027 -19.253 18.850 1.00 41.50 72 VAL A N 1
ATOM 509 C CA . VAL A 1 72 ? 14.592 -19.383 19.217 1.00 41.50 72 VAL A CA 1
ATOM 510 C C . VAL A 1 72 ? 13.756 -18.622 18.173 1.00 41.50 72 VAL A C 1
ATOM 512 O O . VAL A 1 72 ? 13.964 -17.437 17.922 1.00 41.50 72 VAL A O 1
ATOM 515 N N . THR A 1 73 ? 12.813 -19.311 17.543 1.00 48.50 73 THR A N 1
ATOM 516 C CA . THR A 1 73 ? 11.745 -18.749 16.707 1.00 48.50 73 THR A CA 1
ATOM 517 C C . THR A 1 73 ? 10.740 -17.986 17.576 1.00 48.50 73 THR A C 1
ATOM 519 O O . THR A 1 73 ? 9.734 -18.570 17.945 1.00 48.50 73 THR A O 1
ATOM 522 N N . ASP A 1 74 ? 11.033 -16.735 17.944 1.00 42.09 74 ASP A N 1
ATOM 523 C CA . ASP A 1 74 ? 10.033 -15.806 18.526 1.00 42.09 74 ASP A CA 1
ATOM 524 C C . ASP A 1 74 ? 10.494 -14.326 18.534 1.00 42.09 74 ASP A C 1
ATOM 526 O O . ASP A 1 74 ? 9.679 -13.415 18.589 1.00 42.09 74 ASP A O 1
ATOM 530 N N . ALA A 1 75 ? 11.798 -14.036 18.403 1.00 46.50 75 ALA A N 1
ATOM 531 C CA . ALA A 1 75 ? 12.318 -12.659 18.486 1.00 46.50 75 ALA A CA 1
ATOM 532 C C . ALA A 1 75 ? 12.371 -11.879 17.151 1.00 46.50 75 ALA A C 1
ATOM 534 O O . ALA A 1 75 ? 12.623 -10.677 17.158 1.00 46.50 75 ALA A O 1
ATOM 535 N N . VAL A 1 76 ? 12.147 -12.533 16.003 1.00 51.00 76 VAL A N 1
ATOM 536 C CA . VAL A 1 76 ? 12.085 -11.852 14.690 1.00 51.00 76 VAL A CA 1
ATOM 537 C C . VAL A 1 76 ? 10.695 -11.277 14.396 1.00 51.00 76 VAL A C 1
ATOM 539 O O . VAL A 1 76 ? 10.546 -10.447 13.504 1.00 51.00 76 VAL A O 1
ATOM 542 N N . ASP A 1 77 ? 9.678 -11.714 15.142 1.00 51.53 77 ASP A N 1
ATOM 543 C CA . ASP A 1 77 ? 8.285 -11.369 14.859 1.00 51.53 77 ASP A CA 1
ATOM 544 C C . ASP A 1 77 ? 7.939 -9.975 15.388 1.00 51.53 77 ASP A C 1
ATOM 546 O O . ASP A 1 77 ? 7.265 -9.211 14.703 1.00 51.53 77 ASP A O 1
ATOM 550 N N . SER A 1 78 ? 8.462 -9.587 16.558 1.00 58.94 78 SER A N 1
ATOM 551 C CA . SER A 1 78 ? 8.215 -8.258 17.136 1.00 58.94 78 SER A CA 1
ATOM 552 C C . SER A 1 78 ? 8.617 -7.131 16.183 1.00 58.94 78 SER A C 1
ATOM 554 O O . SER A 1 78 ? 7.867 -6.181 16.015 1.00 58.94 78 SER A O 1
ATOM 556 N N . ASN A 1 79 ? 9.741 -7.279 15.474 1.00 67.75 79 ASN A N 1
ATOM 557 C CA . ASN A 1 79 ? 10.225 -6.250 14.555 1.00 67.75 79 ASN A CA 1
ATOM 558 C C . ASN A 1 79 ? 9.300 -6.043 13.340 1.00 67.75 79 ASN A C 1
ATOM 560 O O . ASN A 1 79 ? 9.026 -4.905 12.971 1.00 67.75 79 ASN A O 1
ATOM 564 N N . ALA A 1 80 ? 8.779 -7.129 12.759 1.00 76.69 80 ALA A N 1
ATOM 565 C CA . ALA A 1 80 ? 7.850 -7.057 11.628 1.00 76.69 80 ALA A CA 1
ATOM 566 C C . ALA A 1 80 ? 6.482 -6.495 12.048 1.00 76.69 80 ALA A C 1
ATOM 568 O O . ALA A 1 80 ? 5.850 -5.725 11.330 1.00 76.69 80 ALA A O 1
ATOM 569 N N . ASN A 1 81 ? 6.037 -6.865 13.242 1.00 84.44 81 ASN A N 1
ATOM 570 C CA . ASN A 1 81 ? 4.828 -6.362 13.882 1.00 84.44 81 ASN A CA 1
ATOM 571 C C . ASN A 1 81 ? 4.908 -4.851 14.175 1.00 84.44 81 ASN A C 1
ATOM 573 O O . ASN A 1 81 ? 3.952 -4.113 13.920 1.00 84.44 81 ASN A O 1
ATOM 577 N N . ASP A 1 82 ? 6.063 -4.374 14.642 1.00 88.31 82 ASP A N 1
ATOM 578 C CA . ASP A 1 82 ? 6.329 -2.947 14.838 1.00 88.31 82 ASP A CA 1
ATOM 579 C C . ASP A 1 82 ? 6.339 -2.186 13.500 1.00 88.31 82 ASP A C 1
ATOM 581 O O . ASP A 1 82 ? 5.765 -1.101 13.396 1.00 88.31 82 ASP A O 1
ATOM 585 N N . GLU A 1 83 ? 6.933 -2.765 12.452 1.00 91.94 83 GLU A N 1
ATOM 586 C CA . GLU A 1 83 ? 6.939 -2.188 11.100 1.00 91.94 83 GLU A CA 1
ATOM 587 C C . GLU A 1 83 ? 5.517 -2.043 10.538 1.00 91.94 83 GLU A C 1
ATOM 589 O O . GLU A 1 83 ? 5.152 -0.980 10.033 1.00 91.94 83 GLU A O 1
ATOM 594 N N . ILE A 1 84 ? 4.678 -3.069 10.707 1.00 92.94 84 ILE A N 1
ATOM 595 C CA . ILE A 1 84 ? 3.264 -3.043 10.316 1.00 92.94 84 ILE A CA 1
ATOM 596 C C . ILE A 1 84 ? 2.514 -1.902 11.017 1.00 92.94 84 ILE A C 1
ATOM 598 O O . ILE A 1 84 ? 1.753 -1.178 10.374 1.00 92.94 84 ILE A O 1
ATOM 602 N N . ASP A 1 85 ? 2.704 -1.719 12.324 1.00 93.44 85 ASP A N 1
ATOM 603 C CA . ASP A 1 85 ? 2.033 -0.652 13.075 1.00 93.44 85 ASP A CA 1
ATOM 604 C C . ASP A 1 85 ? 2.483 0.746 12.622 1.00 93.44 85 ASP A C 1
ATOM 606 O O . ASP A 1 85 ? 1.651 1.639 12.428 1.00 93.44 85 ASP A O 1
ATOM 610 N N . VAL A 1 86 ? 3.786 0.932 12.384 1.00 94.38 86 VAL A N 1
ATOM 611 C CA . VAL A 1 86 ? 4.342 2.175 11.822 1.00 94.38 86 VAL A CA 1
ATOM 612 C C . VAL A 1 86 ? 3.723 2.474 10.457 1.00 94.38 86 VAL A C 1
ATOM 614 O O . VAL A 1 86 ? 3.312 3.607 10.192 1.00 94.38 86 VAL A O 1
ATOM 617 N N . GLU A 1 87 ? 3.593 1.454 9.617 1.00 94.88 87 GLU A N 1
ATOM 618 C CA . GLU A 1 87 ? 3.038 1.557 8.275 1.00 94.88 87 GLU A CA 1
ATOM 619 C C . GLU A 1 87 ? 1.540 1.908 8.286 1.00 94.88 87 GLU A C 1
ATOM 621 O O . GLU A 1 87 ? 1.096 2.834 7.597 1.00 94.88 87 GLU A O 1
ATOM 626 N N . ILE A 1 88 ? 0.755 1.229 9.131 1.00 95.62 88 ILE A N 1
ATOM 627 C CA . ILE A 1 88 ? -0.670 1.523 9.341 1.00 95.62 88 ILE A CA 1
ATOM 628 C C . ILE A 1 88 ? -0.833 2.965 9.811 1.00 95.62 88 ILE A C 1
ATOM 630 O O . ILE A 1 88 ? -1.639 3.711 9.245 1.00 95.62 88 ILE A O 1
ATOM 634 N N . LYS A 1 89 ? -0.055 3.389 10.814 1.00 95.38 89 LYS A N 1
ATOM 635 C CA . LYS A 1 89 ? -0.080 4.769 11.308 1.00 95.38 89 LYS A CA 1
ATOM 636 C C . LYS A 1 89 ? 0.253 5.750 10.193 1.00 95.38 89 LYS A C 1
ATOM 638 O O . LYS A 1 89 ? -0.478 6.729 10.049 1.00 95.38 89 LYS A O 1
ATOM 643 N N . ARG A 1 90 ? 1.279 5.490 9.375 1.00 96.62 90 ARG A N 1
ATOM 644 C CA . ARG A 1 90 ? 1.631 6.358 8.241 1.00 96.62 90 ARG A CA 1
ATOM 645 C C . ARG A 1 90 ? 0.455 6.518 7.279 1.00 96.62 90 ARG A C 1
ATOM 647 O O . A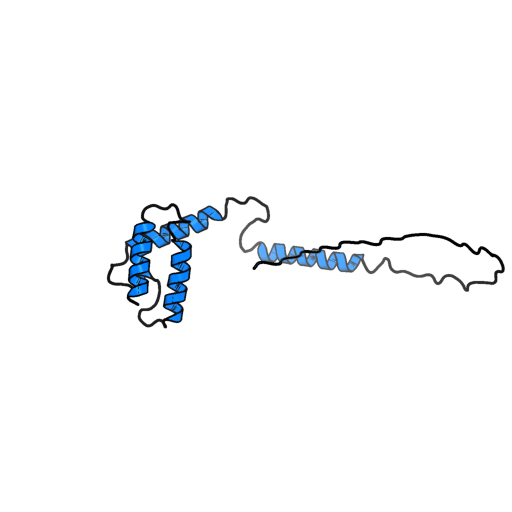RG A 1 90 ? 0.032 7.642 7.023 1.00 96.62 90 ARG A O 1
ATOM 654 N N . ILE A 1 91 ? -0.125 5.412 6.811 1.00 95.94 91 ILE A N 1
ATOM 655 C CA . ILE A 1 91 ? -1.246 5.420 5.854 1.00 95.94 91 ILE A CA 1
ATOM 656 C C . ILE A 1 91 ? -2.480 6.126 6.427 1.00 95.94 91 ILE A C 1
ATOM 658 O O . ILE A 1 91 ? -3.211 6.800 5.697 1.00 95.94 91 ILE A O 1
ATOM 662 N N . MET A 1 92 ? -2.732 5.984 7.730 1.00 95.44 92 MET A N 1
ATOM 663 C CA . MET A 1 92 ? -3.846 6.664 8.390 1.00 95.44 92 MET A CA 1
ATOM 664 C C . MET A 1 92 ? -3.654 8.181 8.466 1.00 95.44 92 MET A C 1
ATOM 666 O O . MET A 1 92 ? -4.644 8.900 8.337 1.00 95.44 92 MET A O 1
ATOM 670 N N . HIS A 1 93 ? -2.416 8.664 8.610 1.00 96.12 93 HIS A N 1
ATOM 671 C CA . HIS A 1 93 ? -2.104 10.098 8.620 1.00 96.12 93 HIS A CA 1
ATOM 672 C C . HIS A 1 93 ? -2.068 10.726 7.219 1.00 96.12 93 HIS A C 1
ATOM 674 O O . HIS A 1 93 ? -2.219 11.941 7.100 1.00 96.12 93 HIS A O 1
ATOM 680 N N . CYS A 1 94 ? -1.907 9.933 6.157 1.00 95.25 94 CYS A N 1
ATOM 681 C CA . CYS A 1 94 ? -1.986 10.437 4.788 1.00 95.25 94 CYS A CA 1
ATOM 682 C C . CYS A 1 94 ? -3.407 10.908 4.438 1.00 95.25 94 CYS A C 1
ATOM 684 O O . CYS A 1 94 ? -4.410 10.262 4.768 1.00 95.25 94 CYS A O 1
ATOM 686 N N . PHE A 1 95 ? -3.497 12.007 3.688 1.00 93.69 95 PHE A N 1
ATOM 687 C CA . PHE A 1 95 ? -4.764 12.497 3.148 1.00 93.69 95 PHE A CA 1
ATOM 688 C C . PHE A 1 95 ? -5.343 11.530 2.112 1.00 93.69 95 PHE A C 1
ATOM 690 O O . PHE A 1 95 ? -4.612 10.951 1.312 1.00 93.69 95 PHE A O 1
ATOM 697 N N . ASP A 1 96 ? -6.672 11.419 2.060 1.00 90.75 96 ASP A N 1
ATOM 698 C CA . ASP A 1 96 ? -7.377 10.535 1.117 1.00 90.75 96 ASP A CA 1
ATOM 699 C C . ASP A 1 96 ? -7.154 10.906 -0.361 1.00 90.75 96 ASP A C 1
ATOM 701 O O . ASP A 1 96 ? -7.437 10.102 -1.247 1.00 90.75 96 ASP A O 1
ATOM 705 N N . SER A 1 97 ? -6.662 12.118 -0.632 1.00 91.94 97 SER A N 1
ATOM 706 C CA . SER A 1 97 ? -6.311 12.615 -1.965 1.00 91.94 97 SER A CA 1
ATOM 707 C C . SER A 1 97 ? -4.845 12.387 -2.346 1.00 91.94 97 SER A C 1
ATOM 709 O O . SER A 1 97 ? -4.519 12.498 -3.526 1.00 91.94 97 SER A O 1
ATOM 711 N N . SER A 1 98 ? -3.956 12.088 -1.389 1.00 94.94 98 SER A N 1
ATOM 712 C CA . SER A 1 98 ? -2.523 11.904 -1.661 1.00 94.94 98 SER A CA 1
ATOM 713 C C . SER A 1 98 ? -2.200 10.432 -1.918 1.00 94.94 98 SER A C 1
ATOM 715 O O . SER A 1 98 ? -1.666 9.712 -1.074 1.00 94.94 98 SER A O 1
ATOM 717 N N . TYR A 1 99 ? -2.580 9.953 -3.104 1.00 96.06 99 TYR A N 1
ATOM 718 C CA . TYR A 1 99 ? -2.464 8.536 -3.464 1.00 96.06 99 TYR A CA 1
ATOM 719 C C . TYR A 1 99 ? -1.014 8.046 -3.543 1.00 96.06 99 TYR A C 1
ATOM 721 O O . TYR A 1 99 ? -0.722 6.931 -3.108 1.00 96.06 99 TYR A O 1
ATOM 729 N N . ALA A 1 100 ? -0.109 8.890 -4.041 1.00 95.62 100 ALA A N 1
ATOM 730 C CA . ALA A 1 100 ? 1.313 8.579 -4.134 1.00 95.62 100 ALA A CA 1
ATOM 731 C C . ALA A 1 100 ? 1.949 8.404 -2.742 1.00 95.62 100 ALA A C 1
ATOM 733 O O . ALA A 1 100 ? 2.667 7.433 -2.517 1.00 95.62 100 ALA A O 1
ATOM 734 N N . GLU A 1 101 ? 1.606 9.266 -1.776 1.00 96.12 101 GLU A N 1
ATOM 735 C CA . GLU A 1 101 ? 2.086 9.159 -0.389 1.00 96.12 101 GLU A CA 1
ATOM 736 C C . GLU A 1 101 ? 1.533 7.926 0.331 1.00 96.12 101 GLU A C 1
ATOM 738 O O . GLU A 1 101 ? 2.276 7.243 1.038 1.00 96.12 101 GLU A O 1
ATOM 743 N N . ILE A 1 102 ? 0.250 7.599 0.122 1.00 96.69 102 ILE A N 1
ATOM 744 C CA . ILE A 1 102 ? -0.360 6.384 0.686 1.00 96.69 102 ILE A CA 1
ATOM 745 C C . ILE A 1 102 ? 0.415 5.139 0.234 1.00 96.69 102 ILE A C 1
ATOM 747 O O . ILE A 1 102 ? 0.674 4.249 1.043 1.00 96.69 102 ILE A O 1
ATOM 751 N N . LEU A 1 103 ? 0.802 5.088 -1.042 1.00 96.06 103 LEU A N 1
ATOM 752 C CA . LEU A 1 103 ? 1.563 3.981 -1.626 1.00 96.06 103 LEU A CA 1
ATOM 753 C C . LEU A 1 103 ? 3.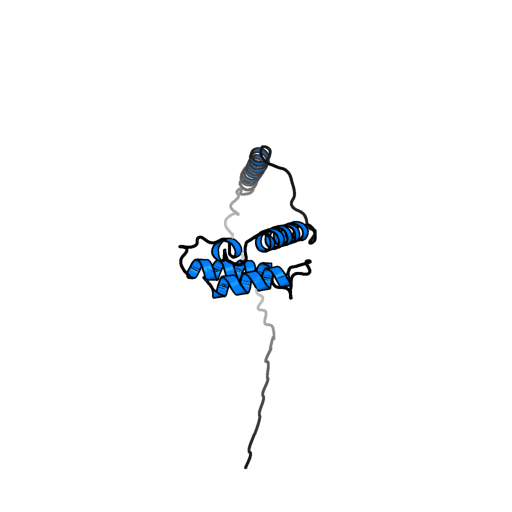077 4.073 -1.392 1.00 96.06 103 LEU A C 1
ATOM 755 O O . LEU A 1 103 ? 3.783 3.125 -1.718 1.00 96.06 103 LEU A O 1
ATOM 759 N N . GLY A 1 104 ? 3.583 5.183 -0.850 1.00 95.50 104 GLY A N 1
ATOM 760 C CA . GLY A 1 104 ? 5.018 5.402 -0.656 1.00 95.50 104 GLY A CA 1
ATOM 761 C C . GLY A 1 104 ? 5.809 5.522 -1.965 1.00 95.50 104 GLY A C 1
ATOM 762 O O . GLY A 1 104 ? 6.988 5.181 -2.000 1.00 95.50 104 GLY A O 1
ATOM 763 N N . VAL A 1 105 ? 5.171 5.978 -3.046 1.00 96.81 105 VAL A N 1
ATOM 764 C CA . VAL A 1 105 ? 5.787 6.142 -4.376 1.00 96.81 105 VAL A CA 1
ATOM 765 C C . VAL A 1 105 ? 5.833 7.610 -4.789 1.00 96.81 105 VAL A C 1
ATOM 767 O O . VAL A 1 105 ? 5.168 8.464 -4.202 1.00 96.81 105 VAL A O 1
ATOM 770 N N . ASN A 1 106 ? 6.607 7.926 -5.827 1.00 94.62 106 ASN A N 1
ATOM 771 C CA . ASN A 1 106 ? 6.580 9.259 -6.416 1.00 94.62 106 ASN A CA 1
ATOM 772 C C . ASN A 1 106 ? 5.301 9.422 -7.267 1.00 94.62 106 ASN A C 1
ATOM 774 O O . ASN A 1 106 ? 4.918 8.476 -7.956 1.00 94.62 106 ASN A O 1
ATOM 778 N N . PRO A 1 107 ? 4.650 10.600 -7.301 1.00 93.50 107 PRO A N 1
ATOM 779 C CA . PRO A 1 107 ? 3.527 10.847 -8.212 1.00 93.50 107 PRO A CA 1
ATOM 780 C C . PRO A 1 107 ? 3.873 10.641 -9.697 1.00 93.50 107 PRO A C 1
ATOM 782 O O . PRO A 1 107 ? 2.982 10.372 -10.493 1.00 93.50 107 PRO A O 1
ATOM 785 N N . ASN A 1 108 ? 5.155 10.733 -10.065 1.00 94.25 108 ASN A N 1
ATOM 786 C CA . ASN A 1 108 ? 5.646 10.485 -11.423 1.00 94.25 108 ASN A CA 1
ATOM 787 C C . ASN A 1 108 ? 6.295 9.099 -11.586 1.00 94.25 108 ASN A C 1
ATOM 789 O O . ASN A 1 108 ? 6.952 8.846 -12.599 1.00 94.25 108 ASN A O 1
ATOM 793 N N . SER A 1 109 ? 6.181 8.219 -10.584 1.00 94.44 109 SER A N 1
ATOM 794 C CA . SER A 1 109 ? 6.714 6.859 -10.677 1.00 94.44 109 SER A CA 1
ATOM 795 C C . SER A 1 109 ? 6.002 6.083 -11.792 1.00 94.44 109 SER A C 1
ATOM 797 O O . SER A 1 109 ? 4.790 6.218 -11.971 1.00 94.44 109 SER A O 1
ATOM 799 N N . PRO A 1 110 ? 6.723 5.232 -12.538 1.00 95.94 110 PRO A N 1
ATOM 800 C CA . PRO A 1 110 ? 6.111 4.371 -13.538 1.00 95.94 110 PRO A CA 1
ATOM 801 C C . PRO A 1 110 ? 5.153 3.363 -12.889 1.00 95.94 110 PRO A C 1
ATOM 803 O O . PRO A 1 110 ? 5.382 2.892 -11.775 1.00 95.94 110 PRO A O 1
ATOM 806 N N . GLU A 1 111 ? 4.133 2.934 -13.635 1.00 95.50 111 GLU A N 1
ATOM 807 C CA . GLU A 1 111 ? 3.099 1.991 -13.171 1.00 95.50 111 GLU A CA 1
ATOM 808 C C . GLU A 1 111 ? 3.682 0.708 -12.547 1.00 95.50 111 GLU A C 1
ATOM 810 O O . GLU A 1 111 ? 3.178 0.199 -11.548 1.00 95.50 111 GLU A O 1
ATOM 815 N N . LYS A 1 112 ? 4.809 0.212 -13.074 1.00 96.38 112 LYS A N 1
ATOM 816 C CA . LYS A 1 112 ? 5.512 -0.957 -12.518 1.00 96.38 112 LYS A CA 1
ATOM 817 C C . LYS A 1 112 ? 5.887 -0.785 -11.038 1.00 96.38 112 LYS A C 1
ATOM 819 O O . LYS A 1 112 ? 5.820 -1.750 -10.282 1.00 96.38 112 LYS A O 1
ATOM 824 N N . GLU A 1 113 ? 6.278 0.423 -10.628 1.00 96.44 113 GLU A N 1
ATOM 825 C CA . GLU A 1 113 ? 6.650 0.740 -9.245 1.00 96.44 113 GLU A CA 1
ATOM 826 C C . GLU A 1 113 ? 5.409 0.871 -8.371 1.00 96.44 113 GLU A C 1
ATOM 828 O O . GLU A 1 113 ? 5.386 0.326 -7.271 1.00 96.44 113 GLU A O 1
ATOM 833 N N . VAL A 1 114 ? 4.348 1.493 -8.892 1.00 96.62 114 VAL A N 1
ATOM 834 C CA . VAL A 1 114 ? 3.039 1.573 -8.226 1.00 96.62 114 VAL A CA 1
ATOM 835 C C . VAL A 1 114 ? 2.518 0.169 -7.905 1.00 96.62 114 VAL A C 1
ATOM 837 O O . VAL A 1 114 ? 2.128 -0.113 -6.772 1.00 96.62 114 VAL A O 1
ATOM 840 N N . VAL A 1 115 ? 2.572 -0.748 -8.877 1.00 96.81 115 VAL A N 1
ATOM 841 C CA . VAL A 1 115 ? 2.145 -2.144 -8.698 1.00 96.81 115 VAL A CA 1
ATOM 842 C C . VAL A 1 115 ? 3.048 -2.886 -7.713 1.00 96.81 115 VAL A C 1
ATOM 844 O O . VAL A 1 115 ? 2.545 -3.666 -6.902 1.00 96.81 115 VAL A O 1
ATOM 847 N N . ALA A 1 116 ? 4.364 -2.668 -7.761 1.00 97.06 116 ALA A N 1
ATOM 848 C CA . ALA A 1 116 ? 5.297 -3.283 -6.819 1.00 97.06 116 ALA A CA 1
ATOM 849 C C . ALA A 1 116 ? 5.038 -2.814 -5.378 1.00 97.06 116 ALA A C 1
ATOM 851 O O . ALA A 1 116 ? 4.926 -3.652 -4.482 1.00 97.06 116 ALA A O 1
ATOM 852 N N . ALA A 1 117 ? 4.854 -1.508 -5.171 1.00 96.81 117 ALA A N 1
ATOM 853 C CA . ALA A 1 117 ? 4.534 -0.921 -3.87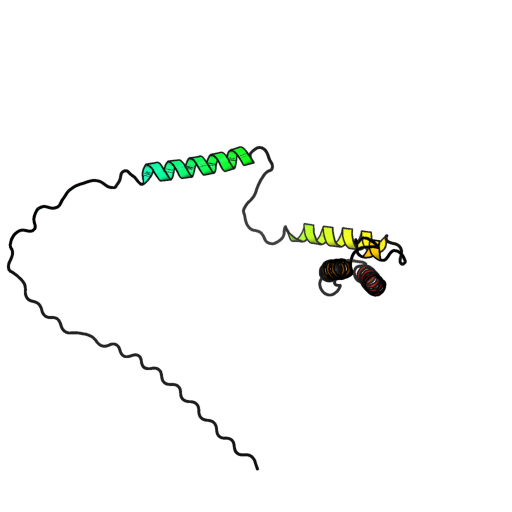5 1.00 96.81 117 ALA A CA 1
ATOM 854 C C . ALA A 1 117 ? 3.180 -1.412 -3.350 1.00 96.81 117 ALA A C 1
ATOM 856 O O . ALA A 1 117 ? 3.082 -1.864 -2.210 1.00 96.81 117 ALA A O 1
ATOM 857 N N . TRP A 1 118 ? 2.151 -1.435 -4.205 1.00 97.19 118 TRP A N 1
ATOM 858 C CA . TRP A 1 118 ? 0.845 -1.998 -3.861 1.00 97.19 118 TRP A CA 1
ATOM 859 C C . TRP A 1 118 ? 0.941 -3.470 -3.449 1.00 97.19 118 TRP A C 1
ATOM 861 O O . TRP A 1 118 ? 0.319 -3.867 -2.469 1.00 97.19 118 TRP A O 1
ATOM 871 N N . ARG A 1 119 ? 1.715 -4.295 -4.164 1.00 97.31 119 ARG A N 1
ATOM 872 C CA . ARG A 1 119 ? 1.902 -5.709 -3.802 1.00 97.31 119 ARG A CA 1
ATOM 873 C C . ARG A 1 119 ? 2.619 -5.854 -2.467 1.00 97.31 119 ARG A C 1
ATOM 875 O O . ARG A 1 119 ? 2.181 -6.649 -1.643 1.00 97.31 119 ARG A O 1
ATOM 882 N N . HIS A 1 120 ? 3.682 -5.085 -2.256 1.00 95.88 120 HIS A N 1
ATOM 883 C CA . HIS A 1 120 ? 4.453 -5.118 -1.020 1.00 95.88 120 HIS A CA 1
ATOM 884 C C . HIS A 1 120 ? 3.587 -4.731 0.188 1.00 95.88 120 HIS A C 1
ATOM 886 O O . HIS A 1 120 ? 3.389 -5.547 1.087 1.00 95.88 120 HIS A O 1
ATOM 892 N N . LEU A 1 121 ? 2.970 -3.547 0.146 1.00 95.69 121 LEU A N 1
ATOM 893 C CA . LEU A 1 121 ? 2.085 -3.051 1.204 1.00 95.69 121 LEU A CA 1
ATOM 894 C C . LEU A 1 121 ? 0.830 -3.907 1.355 1.00 95.69 121 LEU A C 1
ATOM 896 O O . LEU A 1 121 ? 0.359 -4.155 2.460 1.00 95.69 121 LEU A O 1
ATOM 900 N N . GLY A 1 122 ? 0.291 -4.399 0.243 1.00 95.44 122 GLY A N 1
ATOM 901 C CA . GLY A 1 122 ? -0.890 -5.246 0.234 1.00 95.44 122 GLY A CA 1
ATOM 902 C C . GLY A 1 122 ? -0.650 -6.590 0.913 1.00 95.44 122 GLY A C 1
ATOM 903 O O . GLY A 1 122 ? -1.531 -7.064 1.621 1.00 95.44 122 GLY A O 1
ATOM 904 N N . CYS A 1 123 ? 0.529 -7.191 0.737 1.00 94.81 123 CYS A N 1
ATOM 905 C CA . CYS A 1 123 ? 0.925 -8.397 1.461 1.00 94.81 123 CYS A CA 1
ATOM 906 C C . CYS A 1 123 ? 1.226 -8.101 2.934 1.00 94.81 123 CYS A C 1
ATOM 908 O O . CYS A 1 123 ? 0.803 -8.872 3.793 1.00 94.81 123 CYS A O 1
ATOM 910 N N . MET A 1 124 ? 1.900 -6.983 3.215 1.00 94.00 124 MET A N 1
ATOM 911 C CA . MET A 1 124 ? 2.261 -6.565 4.570 1.00 94.00 124 MET A CA 1
ATOM 912 C C . MET A 1 124 ? 1.039 -6.225 5.428 1.00 94.00 124 MET A C 1
ATOM 914 O O . MET A 1 124 ? 1.029 -6.549 6.602 1.00 94.00 124 MET A O 1
ATOM 918 N N . LEU A 1 125 ? -0.003 -5.610 4.861 1.00 94.56 125 LEU A N 1
ATOM 919 C CA . LEU A 1 125 ? -1.163 -5.088 5.600 1.00 94.56 125 LEU A CA 1
ATOM 920 C C . LEU A 1 125 ? -2.450 -5.879 5.360 1.00 94.56 125 LEU A C 1
ATOM 922 O O . LEU A 1 125 ? -3.548 -5.382 5.617 1.00 94.56 125 LEU A O 1
ATOM 926 N N . HIS A 1 126 ? -2.367 -7.088 4.806 1.00 95.06 126 HIS A N 1
ATOM 927 C CA . HIS A 1 126 ? -3.573 -7.828 4.461 1.00 95.06 126 HIS A CA 1
ATOM 928 C C . HIS A 1 126 ? -4.349 -8.231 5.737 1.00 95.06 126 HIS A C 1
ATOM 930 O O . HIS A 1 126 ? -3.825 -9.015 6.536 1.00 95.06 126 HIS A O 1
ATOM 936 N N . PRO A 1 127 ? -5.630 -7.835 5.908 1.00 94.06 127 PRO A N 1
ATOM 937 C CA . PRO A 1 127 ? -6.384 -8.073 7.152 1.00 94.06 127 PRO A CA 1
ATOM 938 C C . PRO A 1 127 ? -6.554 -9.552 7.528 1.00 94.06 127 PRO A C 1
ATOM 940 O O . PRO A 1 127 ? -6.780 -9.899 8.680 1.00 94.06 127 PRO A O 1
ATOM 943 N N . LYS A 1 128 ? -6.442 -10.456 6.545 1.00 93.12 128 LYS A N 1
ATOM 944 C CA . LYS A 1 128 ? -6.485 -11.911 6.779 1.00 93.12 128 LYS A CA 1
ATOM 945 C C . LYS A 1 128 ? -5.292 -12.425 7.594 1.00 93.12 128 LYS A C 1
ATOM 947 O O . LYS A 1 128 ? -5.432 -13.430 8.284 1.00 93.12 128 LYS A O 1
ATOM 952 N N . PHE A 1 129 ? -4.131 -11.791 7.453 1.00 89.50 129 PHE A N 1
ATOM 953 C CA . PHE A 1 129 ? -2.874 -12.256 8.043 1.00 89.50 129 PHE A CA 1
ATOM 954 C C . PHE A 1 129 ? -2.422 -11.363 9.199 1.00 89.50 129 PHE A C 1
ATOM 956 O O . PHE A 1 129 ? -1.789 -11.851 10.128 1.00 89.50 129 PHE A O 1
ATOM 963 N N . VAL A 1 130 ? -2.815 -10.089 9.183 1.00 90.50 130 VAL A N 1
ATOM 964 C CA . VAL A 1 130 ? -2.427 -9.094 10.180 1.00 90.50 130 VAL A CA 1
ATOM 965 C C . VAL A 1 130 ? -3.591 -8.765 11.105 1.00 90.50 130 VAL A C 1
ATOM 967 O O . VAL A 1 130 ? -4.646 -8.322 10.657 1.00 90.50 130 VAL A O 1
ATOM 970 N N . LYS A 1 131 ? -3.385 -8.944 12.415 1.00 88.81 131 LYS A N 1
ATOM 971 C CA . LYS A 1 131 ? -4.383 -8.679 13.466 1.00 88.81 131 LYS A CA 1
ATOM 972 C C . LYS A 1 131 ? -4.081 -7.378 14.216 1.00 88.81 131 LYS A C 1
ATOM 974 O O . LYS A 1 131 ? -3.941 -7.383 15.434 1.00 88.81 131 LYS A O 1
ATOM 979 N N . TYR A 1 132 ? -3.975 -6.273 13.482 1.00 89.00 132 TYR A N 1
ATOM 980 C CA . TYR A 1 132 ? -3.736 -4.943 14.051 1.00 89.00 132 TYR A CA 1
ATOM 981 C C . TYR A 1 132 ? -4.999 -4.082 14.054 1.00 89.00 132 TYR A C 1
ATOM 983 O O . TYR A 1 132 ? -5.825 -4.192 13.141 1.00 89.00 132 TYR A O 1
ATOM 991 N N . PRO A 1 133 ? -5.160 -3.181 15.040 1.00 90.31 133 PRO A N 1
ATOM 992 C CA . PRO A 1 133 ? -6.217 -2.183 14.988 1.00 90.31 133 PRO A CA 1
ATOM 993 C C . PRO A 1 133 ? -6.043 -1.306 13.741 1.00 90.31 133 PRO A C 1
ATOM 995 O O . PRO A 1 133 ? -4.931 -0.982 13.339 1.00 90.31 133 PRO A O 1
ATOM 998 N N . ASN A 1 134 ? -7.155 -0.908 13.123 1.00 92.25 134 ASN A N 1
ATOM 999 C CA . ASN A 1 134 ? -7.191 -0.049 11.930 1.00 92.25 134 ASN A CA 1
ATOM 1000 C C . ASN A 1 134 ? -6.579 -0.636 10.644 1.00 92.25 134 ASN A C 1
ATOM 100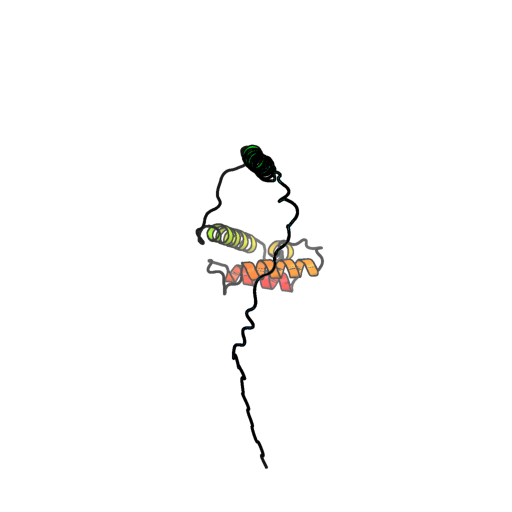2 O O . ASN A 1 134 ? -6.613 0.039 9.614 1.00 92.25 134 ASN A O 1
ATOM 1006 N N . VAL A 1 135 ? -6.104 -1.887 10.645 1.00 95.31 135 VAL A N 1
ATOM 1007 C CA . VAL A 1 135 ? -5.533 -2.521 9.444 1.00 95.31 135 VAL A CA 1
ATOM 1008 C C . VAL A 1 135 ? -6.528 -2.557 8.281 1.00 95.31 135 VAL A C 1
ATOM 1010 O O . VAL A 1 135 ? -6.170 -2.256 7.148 1.00 95.31 135 VAL A O 1
ATOM 1013 N N . GLU A 1 136 ? -7.809 -2.825 8.546 1.00 95.50 136 GLU A N 1
ATOM 1014 C CA . GLU A 1 136 ? -8.850 -2.826 7.512 1.00 95.50 136 GLU A CA 1
ATOM 1015 C C . GLU A 1 136 ? -9.062 -1.440 6.898 1.00 95.50 136 GLU A C 1
ATOM 1017 O O . GLU A 1 136 ? -9.219 -1.309 5.681 1.00 95.50 136 GLU A O 1
ATOM 1022 N N . ALA A 1 137 ? -9.043 -0.395 7.730 1.00 95.62 137 ALA A N 1
ATOM 1023 C CA . ALA A 1 137 ? -9.187 0.981 7.277 1.00 95.62 137 ALA A CA 1
ATOM 1024 C C . ALA A 1 137 ? -7.974 1.407 6.437 1.00 95.62 137 ALA A C 1
ATOM 1026 O O . ALA A 1 137 ? -8.146 1.945 5.339 1.00 95.62 137 ALA A O 1
ATOM 1027 N N . ALA A 1 138 ? -6.760 1.103 6.905 1.00 96.00 138 ALA A N 1
ATOM 1028 C CA . ALA A 1 138 ? -5.522 1.362 6.176 1.00 96.00 138 ALA A CA 1
ATOM 1029 C C . ALA A 1 138 ? -5.485 0.605 4.843 1.00 96.00 138 ALA A C 1
ATOM 1031 O O . ALA A 1 138 ? -5.265 1.209 3.793 1.00 96.00 138 ALA A O 1
ATOM 1032 N N . PHE A 1 139 ? -5.824 -0.684 4.849 1.00 96.38 139 PHE A N 1
ATOM 1033 C CA . PHE A 1 139 ? -5.881 -1.504 3.643 1.00 96.38 139 PHE A CA 1
ATOM 1034 C C . PHE A 1 139 ? -6.936 -1.000 2.645 1.00 96.38 139 PHE A C 1
ATOM 1036 O O . PHE A 1 139 ? -6.712 -1.000 1.432 1.00 96.38 139 PHE A O 1
ATOM 1043 N N . LYS A 1 140 ? -8.085 -0.502 3.124 1.00 96.25 140 LYS A N 1
ATOM 1044 C CA . LYS A 1 140 ? -9.112 0.114 2.269 1.00 96.25 140 LYS A CA 1
ATOM 1045 C C . LYS A 1 140 ? -8.618 1.405 1.609 1.00 96.25 140 LYS A C 1
ATOM 1047 O O . LYS A 1 140 ? -8.879 1.599 0.415 1.00 96.25 140 LYS A O 1
ATOM 1052 N N . LYS A 1 141 ? -7.903 2.268 2.343 1.00 96.12 141 LYS A N 1
ATOM 1053 C CA . LYS A 1 141 ? -7.264 3.470 1.773 1.00 96.12 141 LYS A CA 1
ATOM 1054 C C . LYS A 1 141 ? -6.215 3.086 0.740 1.00 96.12 141 LYS A C 1
ATOM 1056 O O . LYS A 1 141 ? -6.284 3.565 -0.390 1.00 96.12 141 LYS A O 1
ATOM 1061 N N . LEU A 1 142 ? -5.345 2.136 1.075 1.00 96.12 142 LEU A N 1
ATOM 1062 C CA . LEU A 1 142 ? -4.322 1.607 0.179 1.00 96.12 142 LEU A CA 1
ATOM 1063 C C . LEU A 1 142 ? -4.937 1.079 -1.133 1.00 96.12 142 LEU A C 1
ATOM 1065 O O . LEU A 1 142 ? -4.503 1.446 -2.222 1.00 96.12 142 LEU A O 1
ATOM 1069 N N . ARG A 1 143 ? -6.030 0.305 -1.054 1.00 96.31 143 ARG A N 1
ATOM 1070 C CA . ARG A 1 143 ? -6.746 -0.220 -2.235 1.00 96.31 143 ARG A CA 1
ATOM 1071 C C . ARG A 1 143 ? -7.418 0.872 -3.069 1.00 96.31 143 ARG A C 1
ATOM 1073 O O . ARG A 1 143 ? -7.728 0.656 -4.241 1.00 96.31 143 ARG A O 1
ATOM 1080 N N . THR A 1 144 ? -7.753 1.999 -2.454 1.00 96.56 144 THR A N 1
ATOM 1081 C CA . THR A 1 144 ? -8.342 3.146 -3.153 1.00 96.56 144 THR A CA 1
ATOM 1082 C C . THR A 1 144 ? -7.252 3.933 -3.871 1.00 96.56 144 THR A C 1
ATOM 1084 O O . THR A 1 144 ? -7.423 4.235 -5.047 1.00 96.56 144 THR A O 1
ATOM 1087 N N . ALA A 1 145 ? -6.111 4.156 -3.215 1.00 95.75 145 ALA A N 1
ATOM 1088 C CA . ALA A 1 145 ? -4.937 4.782 -3.811 1.00 95.75 145 ALA A CA 1
ATOM 1089 C C . ALA A 1 145 ? -4.403 3.993 -5.013 1.00 95.75 145 ALA A C 1
ATOM 1091 O O . ALA A 1 145 ? -4.241 4.561 -6.087 1.00 95.75 145 ALA A O 1
ATOM 1092 N N . ALA A 1 146 ? -4.259 2.670 -4.887 1.00 94.88 146 ALA A N 1
ATOM 1093 C CA . ALA A 1 146 ? -3.800 1.806 -5.981 1.00 94.88 146 ALA A CA 1
ATOM 1094 C C . ALA A 1 146 ? -4.736 1.770 -7.201 1.00 94.88 146 ALA A C 1
ATOM 1096 O O . ALA A 1 146 ? -4.331 1.326 -8.265 1.00 94.88 146 ALA A O 1
ATOM 1097 N N . ARG A 1 147 ? -5.998 2.196 -7.058 1.00 95.12 147 ARG A N 1
ATOM 1098 C CA . ARG A 1 147 ? -6.952 2.316 -8.176 1.00 95.12 147 ARG A CA 1
ATOM 1099 C C . ARG A 1 147 ? -6.952 3.702 -8.827 1.00 95.12 147 ARG A C 1
ATOM 1101 O O . ARG A 1 147 ? -7.670 3.898 -9.803 1.00 95.12 147 ARG A O 1
ATOM 1108 N N . LYS A 1 148 ? -6.271 4.669 -8.215 1.00 94.00 148 LYS A N 1
ATOM 1109 C CA . LYS A 1 148 ? -6.290 6.089 -8.586 1.00 94.00 148 LYS A CA 1
ATOM 1110 C C . LYS A 1 148 ? -4.941 6.598 -9.096 1.00 94.00 148 LYS A C 1
ATOM 1112 O O . LYS A 1 148 ? -4.944 7.631 -9.759 1.00 94.00 148 LYS A O 1
ATOM 1117 N N . MET A 1 149 ? -3.851 5.906 -8.763 1.00 89.69 149 MET A N 1
ATOM 1118 C CA . MET A 1 149 ? -2.556 5.994 -9.448 1.00 89.69 149 MET A CA 1
ATOM 1119 C C . MET A 1 149 ? -2.612 5.240 -10.772 1.00 89.69 149 MET A C 1
ATOM 1121 O O . MET A 1 149 ? -1.963 5.715 -11.723 1.00 89.69 149 MET A O 1
#

Foldseek 3Di:
DDDDDDDDDDDDDDDDDDDDDDDDDDDDDDDPDDDDDDDPPPPVVVVVVVVVVVVVVVVVCVPPDDDDDDDDPPVVVVVLLVVLVVLLVQLVPDDLPCLCSLLVHDPPDDLVSLVVSLVVNCVSLPVVVDDDPNSVVSNVSNVSSSVVD